Protein AF-A0AAU5QRF4-F1 (afdb_monomer_lite)

Structure (mmCIF, N/CA/C/O backbone):
data_AF-A0AAU5QRF4-F1
#
_entry.id   AF-A0AAU5QRF4-F1
#
loop_
_atom_site.group_PDB
_atom_site.id
_atom_site.type_symbol
_atom_site.label_atom_id
_atom_site.label_alt_id
_atom_site.label_comp_id
_atom_site.label_asym_id
_atom_site.label_entity_id
_atom_site.label_seq_id
_atom_site.pdbx_PDB_ins_code
_atom_site.Cartn_x
_atom_site.Cartn_y
_atom_site.Cartn_z
_atom_site.occupancy
_atom_site.B_iso_or_equiv
_atom_site.auth_seq_id
_atom_site.auth_comp_id
_atom_site.auth_asym_id
_atom_site.auth_atom_id
_atom_site.pdbx_PDB_model_num
ATOM 1 N N . MET A 1 1 ? 24.308 -2.074 7.135 1.00 37.94 1 MET A N 1
ATOM 2 C CA . MET A 1 1 ? 23.561 -3.147 7.826 1.00 37.94 1 MET A CA 1
ATOM 3 C C . MET A 1 1 ? 22.068 -2.827 8.021 1.00 37.94 1 MET A C 1
ATOM 5 O O . MET A 1 1 ? 21.315 -3.762 8.206 1.00 37.94 1 MET A O 1
ATOM 9 N N . ALA A 1 2 ? 21.597 -1.570 7.911 1.00 42.91 2 ALA A N 1
ATOM 10 C CA . ALA A 1 2 ? 20.158 -1.224 7.968 1.00 42.91 2 ALA A CA 1
ATOM 11 C C . ALA A 1 2 ? 19.365 -1.477 6.656 1.00 42.91 2 ALA A C 1
ATOM 13 O O . ALA A 1 2 ? 18.154 -1.292 6.613 1.00 42.91 2 ALA A O 1
ATOM 14 N N . THR A 1 3 ? 20.044 -1.874 5.575 1.00 51.44 3 THR A N 1
ATOM 15 C CA . THR A 1 3 ? 19.479 -2.001 4.216 1.00 51.44 3 THR A CA 1
ATOM 16 C C . THR A 1 3 ? 18.657 -3.282 4.000 1.00 51.44 3 THR A C 1
ATOM 18 O O . THR A 1 3 ? 17.866 -3.350 3.061 1.00 51.44 3 THR A O 1
ATOM 21 N N . ASP A 1 4 ? 18.828 -4.287 4.861 1.00 67.44 4 ASP A N 1
ATOM 22 C CA . ASP A 1 4 ? 18.294 -5.639 4.653 1.00 67.44 4 ASP A CA 1
ATOM 23 C C . ASP A 1 4 ? 16.777 -5.716 4.918 1.00 67.44 4 ASP A C 1
ATOM 25 O O . ASP A 1 4 ? 16.001 -6.113 4.051 1.00 67.44 4 ASP A O 1
ATOM 29 N N . HIS A 1 5 ? 16.320 -5.184 6.057 1.00 70.50 5 HIS A N 1
ATOM 30 C CA . HIS A 1 5 ? 14.905 -5.236 6.447 1.00 70.50 5 HIS A CA 1
ATOM 31 C C . HIS A 1 5 ? 13.993 -4.399 5.548 1.00 70.50 5 HIS A C 1
ATOM 33 O O . HIS A 1 5 ? 12.913 -4.851 5.178 1.00 70.50 5 HIS A O 1
ATOM 39 N N . LYS A 1 6 ? 14.432 -3.195 5.157 1.00 73.56 6 LYS A N 1
ATOM 40 C CA . LYS A 1 6 ? 13.670 -2.321 4.252 1.00 73.56 6 LYS A CA 1
ATOM 41 C C . LYS A 1 6 ? 13.461 -2.989 2.891 1.00 73.56 6 LYS A C 1
ATOM 43 O O . LYS A 1 6 ? 12.357 -2.972 2.354 1.00 73.56 6 LYS A O 1
ATOM 48 N N . SER A 1 7 ? 14.508 -3.627 2.369 1.00 78.81 7 SER A N 1
ATOM 49 C CA . SER A 1 7 ? 14.440 -4.369 1.109 1.00 78.81 7 SER A CA 1
ATOM 50 C C . SER A 1 7 ? 13.528 -5.588 1.230 1.00 78.81 7 SER A C 1
ATOM 52 O O . SER A 1 7 ? 12.748 -5.840 0.318 1.00 78.81 7 SER A O 1
ATOM 54 N N . GLN A 1 8 ? 13.549 -6.301 2.362 1.00 79.56 8 GLN A N 1
ATOM 55 C CA . GLN A 1 8 ? 12.590 -7.375 2.633 1.00 79.56 8 GLN A CA 1
ATOM 56 C C . GLN A 1 8 ? 11.145 -6.858 2.659 1.00 79.56 8 GLN A C 1
ATOM 58 O O . GLN A 1 8 ? 10.278 -7.452 2.033 1.00 79.56 8 GLN A O 1
ATOM 63 N N . ARG A 1 9 ? 10.876 -5.701 3.279 1.00 75.31 9 ARG A N 1
ATOM 64 C CA . ARG A 1 9 ? 9.522 -5.114 3.295 1.00 75.31 9 ARG A CA 1
ATOM 65 C C . ARG A 1 9 ? 9.028 -4.726 1.907 1.00 75.31 9 ARG A C 1
ATOM 67 O O . ARG A 1 9 ? 7.842 -4.843 1.619 1.00 75.31 9 ARG A O 1
ATOM 74 N N . PHE A 1 10 ? 9.925 -4.272 1.039 1.00 80.50 10 PHE A N 1
ATOM 75 C CA . PHE A 1 10 ? 9.587 -3.994 -0.354 1.00 80.50 10 PHE A CA 1
ATOM 76 C C . PHE A 1 10 ? 9.346 -5.260 -1.174 1.00 80.50 10 PHE A C 1
ATOM 78 O O . PHE A 1 10 ? 8.535 -5.218 -2.094 1.00 80.50 10 PHE A O 1
ATOM 85 N N . GLN A 1 11 ? 9.999 -6.375 -0.836 1.00 83.44 11 GLN A N 1
ATOM 86 C CA . GLN A 1 11 ? 9.682 -7.678 -1.423 1.00 83.44 11 GLN A CA 1
ATOM 87 C C . GLN A 1 11 ? 8.303 -8.162 -0.972 1.00 83.44 11 GLN A C 1
ATOM 89 O O . GLN A 1 11 ? 7.508 -8.538 -1.822 1.00 83.44 11 GLN A O 1
ATOM 94 N N . ASP A 1 12 ? 7.985 -8.050 0.320 1.00 76.69 12 ASP A N 1
ATOM 95 C CA . ASP A 1 12 ? 6.660 -8.399 0.846 1.00 76.69 12 ASP A CA 1
ATOM 96 C C . ASP A 1 12 ? 5.557 -7.559 0.164 1.00 76.69 12 ASP A C 1
ATOM 98 O O . ASP A 1 12 ? 4.513 -8.072 -0.225 1.00 76.69 12 ASP A O 1
ATOM 102 N N . LEU A 1 13 ? 5.809 -6.259 -0.047 1.00 76.12 13 LEU A N 1
ATOM 103 C CA . LEU A 1 13 ? 4.929 -5.369 -0.814 1.00 76.12 13 LEU A CA 1
ATOM 104 C C . LEU A 1 13 ? 4.811 -5.782 -2.292 1.00 76.12 13 LEU A C 1
ATOM 106 O O . LEU A 1 13 ? 3.760 -5.590 -2.896 1.00 76.12 13 LEU A O 1
ATOM 110 N N . PHE A 1 14 ? 5.880 -6.298 -2.896 1.00 82.62 14 PHE A N 1
ATOM 111 C CA . PHE A 1 14 ? 5.824 -6.800 -4.264 1.00 82.62 14 PHE A CA 1
ATOM 112 C C . PHE A 1 14 ? 4.938 -8.040 -4.353 1.00 82.62 14 PHE A C 1
ATOM 114 O O . PHE A 1 14 ? 4.060 -8.081 -5.205 1.00 82.62 14 PHE A O 1
ATOM 121 N N . ASP A 1 15 ? 5.134 -9.010 -3.457 1.00 81.06 15 ASP A N 1
ATOM 122 C CA . ASP A 1 15 ? 4.328 -10.236 -3.399 1.00 81.06 15 ASP A CA 1
ATOM 123 C C . ASP A 1 15 ? 2.846 -9.910 -3.189 1.00 81.06 15 ASP A C 1
ATOM 125 O O . ASP A 1 15 ? 1.971 -10.486 -3.830 1.00 81.06 15 ASP A O 1
ATOM 129 N N . ALA A 1 16 ? 2.575 -8.883 -2.384 1.00 72.94 16 ALA A N 1
ATOM 130 C CA . ALA A 1 16 ? 1.245 -8.333 -2.204 1.00 72.94 16 ALA A CA 1
ATOM 131 C C . ALA A 1 16 ? 0.624 -7.744 -3.489 1.00 72.94 16 ALA A C 1
ATOM 133 O O . ALA A 1 16 ? -0.591 -7.740 -3.663 1.00 72.94 16 ALA A O 1
ATOM 134 N N . LEU A 1 17 ? 1.435 -7.209 -4.398 1.00 75.56 17 LEU A N 1
ATOM 135 C CA . LEU A 1 17 ? 0.965 -6.660 -5.670 1.00 75.56 17 LEU A CA 1
ATOM 136 C C . LEU A 1 17 ? 0.987 -7.699 -6.801 1.00 75.56 17 LEU A C 1
ATOM 138 O O . LEU A 1 17 ? 0.373 -7.456 -7.832 1.00 75.56 17 LEU A O 1
ATOM 142 N N . ASP A 1 18 ? 1.630 -8.851 -6.626 1.00 81.56 18 ASP A N 1
ATOM 143 C CA . ASP A 1 18 ? 1.668 -9.959 -7.590 1.00 81.56 18 ASP A CA 1
ATOM 144 C C . ASP A 1 18 ? 0.896 -11.194 -7.072 1.00 81.56 18 ASP A C 1
ATOM 146 O O . ASP A 1 18 ? 1.471 -12.266 -6.860 1.00 81.56 18 ASP A O 1
ATOM 150 N N . PRO A 1 19 ? -0.431 -11.088 -6.855 1.00 71.44 19 PRO A N 1
ATOM 151 C CA . PRO A 1 19 ? -1.222 -12.212 -6.359 1.00 71.44 19 PRO A CA 1
ATOM 152 C C . PRO A 1 19 ? -1.309 -13.363 -7.373 1.00 71.44 19 PRO A C 1
ATOM 154 O O . PRO A 1 19 ? -1.539 -14.507 -6.980 1.00 71.44 19 PRO A O 1
ATOM 157 N N . ASP A 1 20 ? -1.133 -13.090 -8.672 1.00 78.19 20 ASP A N 1
ATOM 158 C CA . ASP A 1 20 ? -1.074 -14.118 -9.713 1.00 78.19 20 ASP A CA 1
ATOM 159 C C . ASP A 1 20 ? 0.291 -14.822 -9.807 1.00 78.19 20 ASP A C 1
ATOM 161 O O . ASP A 1 20 ? 0.408 -15.819 -10.526 1.00 78.19 20 ASP A O 1
ATOM 165 N N . ARG A 1 21 ? 1.281 -14.380 -9.015 1.00 82.38 21 ARG A N 1
ATOM 166 C CA . ARG A 1 21 ? 2.627 -14.959 -8.896 1.00 82.38 21 ARG A CA 1
ATOM 167 C C . ARG A 1 21 ? 3.325 -15.107 -10.243 1.00 82.38 21 ARG A C 1
ATOM 169 O O . ARG A 1 21 ? 3.977 -16.123 -10.506 1.00 82.38 21 ARG A O 1
ATOM 176 N N . ASN A 1 22 ? 3.166 -14.116 -11.112 1.00 84.81 22 ASN A N 1
ATOM 177 C CA . ASN A 1 22 ? 3.810 -14.111 -12.421 1.00 84.81 22 ASN A CA 1
ATOM 178 C C . ASN A 1 22 ? 5.212 -13.467 -12.398 1.00 84.81 22 ASN A C 1
ATOM 180 O O . ASN A 1 22 ? 5.827 -13.296 -13.453 1.00 84.81 22 ASN A O 1
ATOM 184 N N . ASP A 1 23 ? 5.713 -13.151 -11.199 1.00 87.69 23 ASP A N 1
ATOM 185 C CA . ASP A 1 23 ? 7.015 -12.554 -10.890 1.00 87.69 23 ASP A CA 1
ATOM 186 C C . ASP A 1 23 ? 7.189 -11.129 -11.442 1.00 87.69 23 ASP A C 1
ATOM 188 O O . ASP A 1 23 ? 8.291 -10.567 -11.458 1.00 87.69 23 ASP A O 1
ATOM 192 N N . VAL A 1 24 ? 6.094 -10.499 -11.882 1.00 89.31 24 VAL A N 1
ATOM 193 C CA . VAL A 1 24 ? 6.094 -9.132 -12.395 1.00 89.31 24 VAL A CA 1
ATOM 194 C C . VAL A 1 24 ? 4.920 -8.317 -11.863 1.00 89.31 24 VAL A C 1
ATOM 196 O O . VAL A 1 24 ? 3.759 -8.678 -11.987 1.00 89.31 24 VAL A O 1
ATOM 199 N N . VAL A 1 25 ? 5.203 -7.114 -11.368 1.00 86.50 25 VAL A N 1
ATOM 200 C CA . VAL A 1 25 ? 4.147 -6.136 -11.084 1.00 86.50 25 VAL A CA 1
ATOM 201 C C . VAL A 1 25 ? 3.964 -5.249 -12.306 1.00 86.50 25 VAL A C 1
ATOM 203 O O . VAL A 1 25 ? 4.933 -4.773 -12.905 1.00 86.50 25 VAL A O 1
ATOM 206 N N . GLY A 1 26 ? 2.716 -5.036 -12.706 1.00 85.75 26 GLY A N 1
ATOM 207 C CA . GLY A 1 26 ? 2.356 -4.228 -13.867 1.00 85.75 26 GLY A CA 1
ATOM 208 C C . GLY A 1 26 ? 0.945 -3.676 -13.761 1.00 85.75 26 GLY A C 1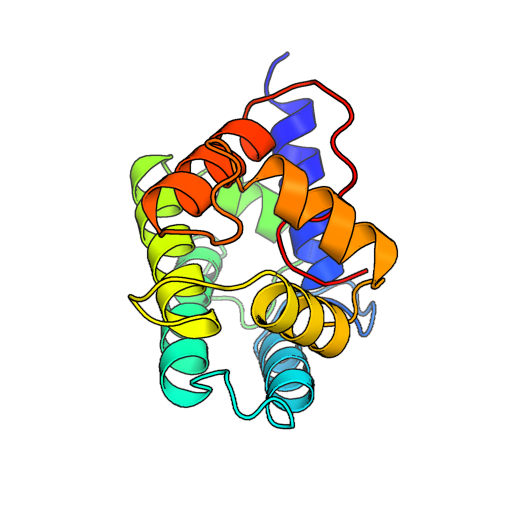
ATOM 209 O O . GLY A 1 26 ? 0.301 -3.765 -12.723 1.00 85.75 26 GLY A O 1
ATOM 210 N N . LYS A 1 27 ? 0.419 -3.113 -14.852 1.00 82.75 27 LYS A N 1
ATOM 211 C CA . LYS A 1 27 ? -0.971 -2.625 -14.876 1.00 82.75 27 LYS A CA 1
ATOM 212 C C . LYS A 1 27 ? -1.980 -3.713 -14.458 1.00 82.75 27 LYS A C 1
ATOM 214 O O . LYS A 1 27 ? -2.931 -3.409 -13.746 1.00 82.75 27 LYS A O 1
ATOM 219 N N . HIS A 1 28 ? -1.747 -4.961 -14.873 1.00 82.69 28 HIS A N 1
ATOM 220 C CA . HIS A 1 28 ? -2.636 -6.096 -14.602 1.00 82.69 28 HIS A CA 1
ATOM 221 C C . HIS A 1 28 ? -2.734 -6.423 -13.100 1.00 82.69 28 HIS A C 1
ATOM 223 O O . HIS A 1 28 ? -3.831 -6.678 -12.615 1.00 82.69 28 HIS A O 1
ATOM 229 N N . SER A 1 29 ? -1.625 -6.322 -12.360 1.00 82.44 29 SER A N 1
ATOM 230 C CA . SER A 1 29 ? -1.551 -6.453 -10.901 1.00 82.44 29 SER A CA 1
ATOM 231 C C . SER A 1 29 ? -2.523 -5.510 -10.201 1.00 82.44 29 SER A C 1
ATOM 233 O O . SER A 1 29 ? -3.278 -5.905 -9.313 1.00 82.44 29 SER A O 1
ATOM 235 N N . PHE A 1 30 ? -2.543 -4.249 -10.642 1.00 77.81 30 PHE A N 1
ATOM 236 C CA . PHE A 1 30 ? -3.431 -3.238 -10.078 1.00 77.81 30 PHE A CA 1
ATOM 237 C C . PHE A 1 30 ? -4.883 -3.466 -10.488 1.00 77.81 30 PHE A C 1
ATOM 239 O O . PHE A 1 30 ? -5.763 -3.333 -9.645 1.00 77.81 30 PHE A O 1
ATOM 246 N N . ASP A 1 31 ? -5.138 -3.839 -11.747 1.00 81.44 31 ASP A N 1
ATOM 247 C CA . ASP A 1 31 ? -6.489 -4.181 -12.209 1.00 81.44 31 ASP A CA 1
ATOM 248 C C . ASP A 1 31 ? -7.071 -5.348 -11.378 1.00 81.44 31 ASP A C 1
ATOM 250 O O . ASP A 1 31 ? -8.248 -5.318 -11.016 1.00 81.44 31 ASP A O 1
ATOM 254 N N . ASN A 1 32 ? -6.244 -6.330 -10.996 1.00 80.25 32 ASN A N 1
ATOM 255 C CA . ASN A 1 32 ? -6.642 -7.433 -10.119 1.00 80.25 32 ASN A CA 1
ATOM 256 C C . ASN A 1 32 ? -6.961 -6.950 -8.692 1.00 80.25 32 ASN A C 1
ATOM 258 O O . ASN A 1 32 ? -8.044 -7.223 -8.180 1.00 80.25 32 ASN A O 1
ATOM 262 N N . LEU A 1 33 ? -6.074 -6.161 -8.071 1.00 77.00 33 LEU A N 1
ATOM 263 C CA . LEU A 1 33 ? -6.322 -5.587 -6.740 1.00 77.00 33 LEU A CA 1
ATOM 264 C C . LEU A 1 33 ? -7.603 -4.739 -6.710 1.00 77.00 33 LEU A C 1
ATOM 266 O O . LEU A 1 33 ? -8.414 -4.874 -5.800 1.00 77.00 33 LEU A O 1
ATOM 270 N N . ILE A 1 34 ? -7.804 -3.893 -7.721 1.00 78.62 34 ILE A N 1
ATOM 271 C CA . ILE A 1 34 ? -9.009 -3.072 -7.855 1.00 78.62 34 ILE A CA 1
ATOM 272 C C . ILE A 1 34 ? -10.249 -3.953 -7.981 1.00 78.62 34 ILE A C 1
ATOM 274 O O . ILE A 1 34 ? -11.225 -3.690 -7.293 1.00 78.62 34 ILE A O 1
ATOM 278 N N . SER A 1 35 ? -10.206 -5.002 -8.805 1.00 82.31 35 SER A N 1
ATOM 279 C CA . SER A 1 35 ? -11.350 -5.906 -8.989 1.00 82.31 35 SER A CA 1
ATOM 280 C C . SER A 1 35 ? -11.753 -6.594 -7.683 1.00 82.31 35 SER A C 1
ATOM 282 O O . SER A 1 35 ? -12.935 -6.774 -7.427 1.00 82.31 35 SER A O 1
ATOM 284 N N . ARG A 1 36 ? -10.785 -6.933 -6.823 1.00 78.25 36 ARG A N 1
ATOM 285 C CA . ARG A 1 36 ? -11.050 -7.515 -5.496 1.00 78.25 36 ARG A CA 1
ATOM 286 C C . ARG A 1 36 ? -11.640 -6.511 -4.506 1.00 78.25 36 ARG A C 1
ATOM 288 O O . ARG A 1 36 ? -12.368 -6.895 -3.597 1.00 78.25 36 ARG A O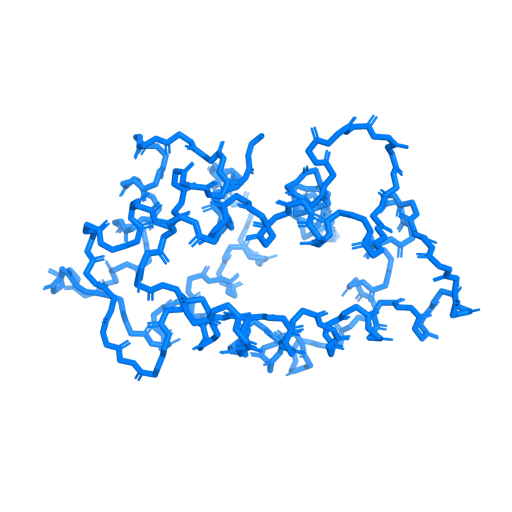 1
ATOM 295 N N . LEU A 1 37 ? -11.292 -5.237 -4.662 1.00 75.62 37 LEU A N 1
ATOM 296 C CA . LEU A 1 37 ? -11.781 -4.149 -3.820 1.00 75.62 37 LEU A CA 1
ATOM 297 C C . LEU A 1 37 ? -13.092 -3.542 -4.334 1.00 75.62 37 LEU A C 1
ATOM 299 O O . LEU A 1 37 ? -13.735 -2.826 -3.578 1.00 75.62 37 LEU A O 1
ATOM 303 N N . ASP A 1 38 ? -13.503 -3.823 -5.573 1.00 75.88 38 ASP A N 1
ATOM 304 C CA . ASP A 1 38 ? -14.724 -3.273 -6.186 1.00 75.88 38 ASP A CA 1
ATOM 305 C C . ASP A 1 38 ? -15.997 -3.707 -5.438 1.00 75.88 38 ASP A C 1
ATOM 307 O O . ASP A 1 38 ? -16.940 -2.930 -5.302 1.00 75.88 38 ASP A O 1
ATOM 311 N N . ASP A 1 39 ? -15.983 -4.903 -4.840 1.00 71.06 39 ASP A N 1
ATOM 312 C CA . ASP A 1 39 ? -17.048 -5.386 -3.951 1.00 71.06 39 ASP A CA 1
ATOM 313 C C . ASP A 1 39 ? -17.043 -4.705 -2.562 1.00 71.06 39 ASP A C 1
ATOM 315 O O . ASP A 1 39 ? -17.984 -4.860 -1.778 1.00 71.06 39 ASP A O 1
ATOM 319 N N . ASN A 1 40 ? -16.003 -3.934 -2.225 1.00 70.31 40 ASN A N 1
ATOM 320 C CA . ASN A 1 40 ? -15.885 -3.230 -0.951 1.00 70.31 40 ASN A CA 1
ATOM 321 C C . ASN A 1 40 ? -16.450 -1.801 -1.057 1.00 70.31 40 ASN A C 1
ATOM 323 O O . ASN A 1 40 ? -15.758 -0.853 -1.434 1.00 70.31 40 ASN A O 1
ATOM 327 N N . SER A 1 41 ? -17.710 -1.640 -0.640 1.00 63.69 41 SER A N 1
ATOM 328 C CA . SER A 1 41 ? -18.475 -0.383 -0.706 1.00 63.69 41 SER A CA 1
ATOM 329 C C . SER A 1 41 ? -17.849 0.817 0.016 1.00 63.69 41 SER A C 1
ATOM 331 O O . SER A 1 41 ? -18.209 1.957 -0.273 1.00 63.69 41 SER A O 1
ATOM 333 N N . ASP A 1 42 ? -16.934 0.584 0.956 1.00 69.25 42 ASP A N 1
ATOM 334 C CA . ASP A 1 42 ? -16.279 1.635 1.740 1.00 69.25 42 ASP A CA 1
ATOM 335 C C . ASP A 1 42 ? -15.004 2.184 1.079 1.00 69.25 42 ASP A C 1
ATOM 337 O O . ASP A 1 42 ? -14.423 3.165 1.565 1.00 69.25 42 ASP A O 1
ATOM 341 N N . THR A 1 43 ? -14.571 1.563 -0.023 1.00 70.44 43 THR A N 1
ATOM 342 C CA . THR A 1 43 ? -13.364 1.928 -0.767 1.00 70.44 43 THR A CA 1
ATOM 343 C C . THR A 1 43 ? -13.715 2.849 -1.931 1.00 70.44 43 THR A C 1
ATOM 345 O O . THR A 1 43 ? -14.526 2.524 -2.796 1.00 70.44 43 THR A O 1
ATOM 348 N N . ASN A 1 44 ? -13.064 4.011 -2.018 1.00 77.50 44 ASN A N 1
ATOM 349 C CA . ASN A 1 44 ? -13.227 4.885 -3.177 1.00 77.50 44 ASN A CA 1
ATOM 350 C C . ASN A 1 44 ? -12.318 4.418 -4.321 1.00 77.50 44 ASN A C 1
ATOM 352 O O . ASN A 1 44 ? -11.205 4.914 -4.504 1.00 77.50 44 ASN A O 1
ATOM 356 N N . ILE A 1 45 ? -12.824 3.477 -5.120 1.00 78.12 45 ILE A N 1
ATOM 357 C CA . ILE A 1 45 ? -12.088 2.843 -6.224 1.00 78.12 45 ILE A CA 1
ATOM 358 C C . ILE A 1 45 ? -11.499 3.858 -7.209 1.00 78.12 45 ILE A C 1
ATOM 360 O O . ILE A 1 45 ? -10.384 3.674 -7.694 1.00 78.12 45 ILE A O 1
ATOM 364 N N . ARG A 1 46 ? -12.195 4.971 -7.476 1.00 79.88 46 ARG A N 1
ATOM 365 C CA . AR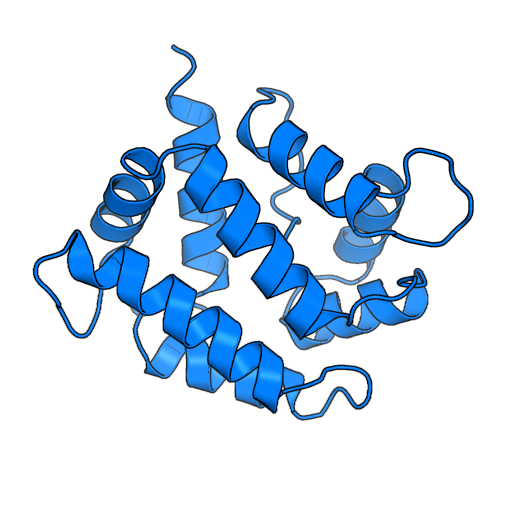G A 1 46 ? -11.719 5.997 -8.419 1.00 79.88 46 ARG A CA 1
ATOM 366 C C . ARG A 1 46 ? -10.493 6.733 -7.896 1.00 79.88 46 ARG A C 1
ATOM 368 O O . ARG A 1 46 ? -9.587 7.034 -8.672 1.00 79.88 46 ARG A O 1
ATOM 375 N N . ASP A 1 47 ? -10.472 7.066 -6.612 1.00 77.25 47 ASP A N 1
ATOM 376 C CA . ASP A 1 47 ? -9.315 7.730 -6.016 1.00 77.25 47 ASP A CA 1
ATOM 377 C C . ASP A 1 47 ? -8.182 6.736 -5.759 1.00 77.25 47 ASP A C 1
ATOM 379 O O . ASP A 1 47 ? -7.018 7.086 -5.966 1.00 77.25 47 ASP A O 1
ATOM 383 N N . LEU A 1 48 ? -8.511 5.481 -5.437 1.00 75.88 48 LEU A N 1
ATOM 384 C CA . LEU A 1 48 ? -7.549 4.385 -5.314 1.00 75.88 48 LEU A CA 1
ATOM 385 C C . LEU A 1 48 ? -6.814 4.133 -6.635 1.00 75.88 48 LEU A C 1
ATOM 387 O O . LEU A 1 48 ? -5.584 4.111 -6.672 1.00 75.88 48 LEU A O 1
ATOM 391 N N . GLN A 1 49 ? -7.551 4.072 -7.746 1.00 79.56 49 GLN A N 1
ATOM 392 C CA . GLN A 1 49 ? -6.998 3.992 -9.099 1.00 79.56 49 GLN A CA 1
ATOM 393 C C . GLN A 1 49 ? -6.020 5.131 -9.408 1.00 79.56 49 GLN A C 1
ATOM 395 O O . GLN A 1 49 ? -4.946 4.891 -9.964 1.00 79.56 49 GLN A O 1
ATOM 400 N N . LYS A 1 50 ? -6.361 6.377 -9.052 1.00 81.25 50 LYS A N 1
ATOM 401 C CA . LYS A 1 50 ? -5.474 7.531 -9.280 1.00 81.25 50 LYS A CA 1
ATOM 402 C C . LYS A 1 50 ? -4.200 7.432 -8.448 1.00 81.25 50 LYS A C 1
ATOM 404 O O . LYS A 1 50 ? -3.116 7.609 -9.000 1.00 81.25 50 LYS A O 1
ATOM 409 N N . ALA A 1 51 ? -4.324 7.139 -7.154 1.00 77.25 51 ALA A N 1
ATOM 410 C CA . ALA A 1 51 ? -3.181 7.024 -6.254 1.00 77.25 51 ALA A CA 1
ATOM 411 C C . ALA A 1 51 ? -2.224 5.914 -6.710 1.00 77.25 51 ALA A C 1
ATOM 413 O O . ALA A 1 51 ? -1.012 6.133 -6.783 1.00 77.25 51 ALA A O 1
ATOM 414 N N . PHE A 1 52 ? -2.762 4.759 -7.113 1.00 76.88 52 PHE A N 1
ATOM 415 C CA . PHE A 1 52 ? -1.956 3.675 -7.668 1.00 76.88 52 PHE A CA 1
ATOM 416 C C . PHE A 1 52 ? -1.298 4.042 -8.992 1.00 76.88 52 PHE A C 1
ATOM 418 O O . PHE A 1 52 ? -0.123 3.743 -9.178 1.00 76.88 52 PHE A O 1
ATOM 425 N N . HIS A 1 53 ? -1.992 4.726 -9.902 1.00 81.69 53 HIS A N 1
ATOM 426 C CA . HIS A 1 53 ? -1.388 5.156 -11.163 1.00 81.69 53 HIS A CA 1
ATOM 427 C C . HIS A 1 53 ? -0.220 6.130 -10.919 1.00 81.69 53 HIS A C 1
ATOM 429 O O . HIS A 1 53 ? 0.839 6.016 -11.537 1.00 81.69 53 HIS A O 1
ATOM 435 N N . GLU A 1 54 ? -0.353 7.065 -9.980 1.00 80.38 54 GLU A N 1
ATOM 436 C CA . GLU A 1 54 ? 0.741 7.967 -9.606 1.00 80.38 54 GLU A CA 1
ATOM 437 C C . GLU A 1 54 ? 1.933 7.229 -8.981 1.00 80.38 54 GLU A C 1
ATOM 439 O O . GLU A 1 54 ? 3.084 7.493 -9.350 1.00 80.38 54 GLU A O 1
ATOM 444 N N . PHE A 1 55 ? 1.661 6.277 -8.085 1.00 79.62 55 PHE A N 1
ATOM 445 C CA . PHE A 1 55 ? 2.675 5.394 -7.511 1.00 79.62 55 PHE A CA 1
ATOM 446 C C . PHE A 1 55 ? 3.392 4.591 -8.601 1.00 79.62 55 PHE A C 1
ATOM 448 O O . PHE A 1 55 ? 4.621 4.610 -8.690 1.00 79.62 55 PHE A O 1
ATOM 455 N N . TRP A 1 56 ? 2.630 3.965 -9.494 1.00 83.56 56 TRP A N 1
ATOM 456 C CA . TRP A 1 56 ? 3.160 3.153 -10.578 1.00 83.56 56 TRP A CA 1
ATOM 457 C C . TRP A 1 56 ? 4.045 3.961 -11.527 1.00 83.56 56 TRP A C 1
ATOM 459 O O . TRP A 1 56 ? 5.149 3.524 -11.846 1.00 83.56 56 TRP A O 1
ATOM 469 N N . ARG A 1 57 ? 3.653 5.189 -11.896 1.00 84.12 57 ARG A N 1
ATOM 470 C CA . ARG A 1 57 ? 4.519 6.081 -12.692 1.00 84.12 57 ARG A CA 1
ATOM 471 C C . ARG A 1 57 ? 5.855 6.360 -12.010 1.00 84.12 57 ARG A C 1
ATOM 473 O O . ARG A 1 57 ? 6.875 6.454 -12.690 1.00 84.12 57 ARG A O 1
ATOM 480 N N . THR A 1 58 ? 5.863 6.486 -10.684 1.00 82.44 58 THR A N 1
ATOM 481 C CA . THR A 1 58 ? 7.102 6.700 -9.922 1.00 82.44 58 THR A CA 1
ATOM 482 C C . THR A 1 58 ? 8.029 5.496 -10.072 1.00 82.44 58 THR A C 1
ATOM 484 O O . THR A 1 58 ? 9.196 5.665 -10.428 1.00 82.44 58 THR A O 1
ATOM 487 N N . VAL A 1 59 ? 7.500 4.282 -9.907 1.00 84.06 59 VAL A N 1
ATOM 488 C CA . VAL A 1 59 ? 8.250 3.031 -10.099 1.00 84.06 59 VAL A CA 1
ATOM 489 C C . VAL A 1 59 ? 8.721 2.867 -11.553 1.00 84.06 59 VAL A C 1
ATOM 491 O O . VAL A 1 59 ? 9.880 2.522 -11.794 1.00 84.06 59 VAL A O 1
ATOM 494 N N . GLN A 1 60 ? 7.866 3.170 -12.533 1.00 87.44 60 GLN A N 1
ATOM 495 C CA . GLN A 1 60 ? 8.177 3.066 -13.963 1.00 87.44 60 GLN A CA 1
ATOM 496 C C . GLN A 1 60 ? 9.271 4.035 -14.408 1.00 87.44 60 GLN A C 1
ATOM 498 O O . GLN A 1 60 ? 10.187 3.626 -15.124 1.00 87.44 60 GLN A O 1
ATOM 503 N N . SER A 1 61 ? 9.212 5.295 -13.968 1.00 86.12 61 SER A N 1
ATOM 504 C CA . SER A 1 61 ? 10.191 6.326 -14.347 1.00 86.12 61 SER A CA 1
ATOM 505 C C . SER A 1 61 ? 11.631 5.933 -14.004 1.00 86.12 61 SER A C 1
ATOM 507 O O . SER A 1 61 ? 12.564 6.277 -14.726 1.00 86.12 61 SER A O 1
ATOM 509 N N . ARG A 1 62 ? 11.804 5.129 -12.950 1.00 84.19 62 ARG A N 1
ATOM 510 C CA . ARG A 1 62 ? 13.094 4.618 -12.466 1.00 84.19 62 ARG A CA 1
ATOM 511 C C . ARG A 1 62 ? 13.550 3.352 -13.196 1.00 84.19 62 ARG A C 1
ATOM 513 O O . ARG A 1 62 ? 14.721 3.005 -13.149 1.00 84.19 62 ARG A O 1
ATOM 520 N N . ASN A 1 63 ? 12.638 2.696 -13.909 1.00 85.88 63 ASN A N 1
ATOM 521 C CA . ASN A 1 63 ? 12.855 1.445 -14.632 1.00 85.88 63 ASN A CA 1
ATOM 522 C C . ASN A 1 63 ? 12.804 1.621 -16.159 1.00 85.88 63 ASN A C 1
ATOM 524 O O . ASN A 1 63 ? 12.540 0.668 -16.892 1.00 85.88 63 ASN A O 1
ATOM 528 N N . GLY A 1 64 ? 13.034 2.839 -16.660 1.00 85.94 64 GLY A N 1
ATOM 529 C CA . GLY A 1 64 ? 13.006 3.130 -18.096 1.00 85.94 64 GLY A CA 1
ATOM 530 C C . GLY A 1 64 ? 11.608 3.036 -18.712 1.00 85.94 64 GLY A C 1
ATOM 531 O O . GLY A 1 64 ? 11.480 2.671 -19.876 1.00 85.94 64 GLY A O 1
ATOM 532 N N . ASN A 1 65 ? 10.563 3.336 -17.934 1.00 85.56 65 ASN A N 1
ATOM 533 C CA . ASN A 1 65 ? 9.155 3.308 -18.346 1.00 85.56 65 ASN A CA 1
ATOM 534 C C . ASN A 1 65 ? 8.673 1.942 -18.859 1.00 85.56 65 ASN A C 1
ATOM 536 O O . ASN A 1 65 ? 7.815 1.862 -19.738 1.00 85.56 65 ASN A O 1
ATOM 540 N N . ARG A 1 66 ? 9.221 0.852 -18.308 1.00 87.06 66 ARG A N 1
ATOM 541 C CA . ARG A 1 66 ? 8.785 -0.507 -18.648 1.00 87.06 66 ARG A CA 1
ATOM 542 C C . ARG A 1 66 ? 7.319 -0.742 -18.247 1.00 87.06 66 ARG A C 1
ATOM 544 O O . ARG A 1 66 ? 6.876 -0.232 -17.215 1.00 87.06 66 ARG A O 1
ATOM 551 N N . PRO A 1 67 ? 6.557 -1.523 -19.034 1.00 86.69 67 PRO A N 1
ATOM 552 C CA . PRO A 1 67 ? 5.155 -1.831 -18.735 1.00 86.69 67 PRO A CA 1
ATOM 553 C C . PRO A 1 67 ? 4.986 -2.744 -17.513 1.00 86.69 67 PRO A C 1
ATOM 555 O O . PRO A 1 67 ? 3.925 -2.734 -16.894 1.00 86.69 67 PRO A O 1
ATOM 558 N N . THR A 1 68 ? 6.028 -3.499 -17.166 1.00 91.38 68 THR A N 1
ATOM 559 C CA . THR A 1 68 ? 6.106 -4.376 -15.998 1.00 91.38 68 THR A CA 1
ATOM 560 C C . THR A 1 68 ? 7.485 -4.252 -15.350 1.00 91.38 68 THR A C 1
ATOM 562 O O . THR A 1 68 ? 8.464 -3.887 -16.014 1.00 91.38 68 THR A O 1
ATOM 565 N N . VAL A 1 69 ? 7.570 -4.539 -14.053 1.00 91.81 69 VAL A N 1
ATOM 566 C CA . VAL A 1 69 ? 8.827 -4.566 -13.295 1.00 91.81 69 VAL A CA 1
ATOM 567 C C . VAL A 1 69 ? 8.939 -5.875 -12.524 1.00 91.81 69 VAL A C 1
ATOM 569 O O . VAL A 1 69 ? 7.960 -6.344 -11.953 1.00 91.81 69 VAL A O 1
ATOM 572 N N . SER A 1 70 ? 10.136 -6.457 -12.510 1.00 92.56 70 SER A N 1
ATOM 573 C CA . SER A 1 70 ? 10.457 -7.608 -11.654 1.00 92.56 70 SER A CA 1
ATOM 574 C C . SER A 1 70 ? 10.571 -7.201 -10.183 1.00 92.56 70 SER A C 1
ATOM 576 O O . SER A 1 70 ? 10.741 -6.016 -9.869 1.00 92.56 70 SER A O 1
ATOM 578 N N . LYS A 1 71 ? 10.568 -8.186 -9.277 1.00 89.31 71 LYS A N 1
ATOM 579 C CA . LYS A 1 71 ? 10.747 -7.969 -7.832 1.00 89.31 71 LYS A CA 1
ATOM 580 C C . LYS A 1 71 ? 11.981 -7.126 -7.510 1.00 89.31 71 LYS A C 1
ATOM 582 O O . LYS A 1 71 ? 11.889 -6.148 -6.770 1.00 89.31 71 LYS A O 1
ATOM 587 N N . GLN A 1 72 ? 13.126 -7.441 -8.113 1.00 89.69 72 GLN A N 1
ATOM 588 C CA . GLN A 1 72 ? 14.361 -6.694 -7.867 1.00 89.69 72 GLN A CA 1
ATOM 589 C C . GLN A 1 72 ? 14.263 -5.240 -8.358 1.00 89.69 72 GLN A C 1
ATOM 591 O O . GLN A 1 72 ? 14.589 -4.313 -7.623 1.00 89.69 72 GLN A O 1
ATOM 596 N N . GLN A 1 73 ? 13.727 -5.026 -9.562 1.00 90.75 73 GLN A N 1
ATOM 597 C CA . GLN A 1 73 ? 13.514 -3.689 -10.132 1.00 90.75 73 GLN A CA 1
ATOM 598 C C . GLN A 1 73 ? 12.547 -2.830 -9.311 1.00 90.75 73 GLN A C 1
ATOM 600 O O . GLN A 1 73 ? 12.695 -1.607 -9.232 1.00 90.75 73 GLN A O 1
ATOM 605 N N . PHE A 1 74 ? 11.549 -3.466 -8.703 1.00 88.12 74 PHE A N 1
ATOM 606 C CA . PHE A 1 74 ? 10.616 -2.823 -7.792 1.00 88.12 74 PHE A CA 1
ATOM 607 C C . PHE A 1 74 ? 11.312 -2.380 -6.500 1.00 88.12 74 PHE A C 1
ATOM 609 O O . PHE A 1 74 ? 11.234 -1.209 -6.122 1.00 88.12 74 PHE A O 1
ATOM 616 N N . VAL A 1 75 ? 12.051 -3.293 -5.863 1.00 86.31 75 VAL A N 1
ATOM 617 C CA . VAL A 1 75 ? 12.817 -3.022 -4.637 1.00 86.31 75 VAL A CA 1
ATOM 618 C C . VAL A 1 75 ? 13.852 -1.920 -4.868 1.00 86.31 75 VAL A C 1
ATOM 620 O O . VAL A 1 75 ? 13.930 -0.989 -4.068 1.00 86.31 75 VAL A O 1
ATOM 623 N N . ASP A 1 76 ? 14.599 -1.969 -5.973 1.00 88.19 76 ASP A N 1
ATOM 624 C CA . ASP A 1 76 ? 15.598 -0.954 -6.326 1.00 88.19 76 ASP A CA 1
ATOM 625 C C . ASP A 1 76 ? 14.956 0.423 -6.549 1.00 88.19 76 ASP A C 1
ATOM 627 O O . ASP A 1 76 ? 15.444 1.435 -6.035 1.00 88.19 76 ASP A O 1
ATOM 631 N N . ALA A 1 77 ? 13.814 0.482 -7.244 1.00 86.50 77 ALA A N 1
ATOM 632 C CA . ALA A 1 77 ? 13.091 1.733 -7.465 1.00 86.50 77 ALA A CA 1
ATOM 633 C C . ALA A 1 77 ? 12.607 2.369 -6.153 1.00 86.50 77 ALA A C 1
ATOM 635 O O . ALA A 1 77 ? 12.752 3.585 -5.968 1.00 86.50 77 ALA A O 1
ATOM 636 N N . LEU A 1 78 ? 12.072 1.565 -5.231 1.00 81.94 78 LEU A N 1
ATOM 637 C CA . LEU A 1 78 ? 11.623 2.033 -3.918 1.00 81.94 78 LEU A CA 1
ATOM 638 C C . LEU A 1 78 ? 12.788 2.387 -2.990 1.00 81.94 78 LEU A C 1
ATOM 640 O O . LEU A 1 78 ? 12.713 3.381 -2.268 1.00 81.94 78 LEU A O 1
ATOM 644 N N . ASN A 1 79 ? 13.896 1.649 -3.038 1.00 81.75 79 ASN A N 1
ATOM 645 C CA . ASN A 1 79 ? 15.100 1.982 -2.278 1.00 81.75 79 ASN A CA 1
ATOM 646 C C . ASN A 1 79 ? 15.717 3.304 -2.730 1.00 81.75 79 ASN A C 1
ATOM 648 O O . ASN A 1 79 ? 16.157 4.089 -1.890 1.00 81.75 79 ASN A O 1
ATOM 652 N N . ALA A 1 80 ? 15.682 3.584 -4.031 1.00 82.69 80 ALA A N 1
ATOM 653 C CA . ALA A 1 80 ? 16.096 4.867 -4.574 1.00 82.69 80 ALA A CA 1
ATOM 654 C C . ALA A 1 80 ? 15.105 6.004 -4.247 1.00 82.69 80 ALA A C 1
ATOM 656 O O . ALA A 1 80 ? 15.382 7.161 -4.567 1.00 82.69 80 ALA A O 1
ATOM 657 N N . THR A 1 81 ? 13.898 5.714 -3.738 1.00 76.38 81 THR A N 1
ATOM 658 C CA . THR A 1 81 ? 12.867 6.733 -3.469 1.00 76.38 81 THR A CA 1
ATOM 659 C C . THR A 1 81 ? 13.170 7.402 -2.138 1.00 76.38 81 THR A C 1
ATOM 661 O O . THR A 1 81 ? 13.342 6.726 -1.120 1.00 76.38 81 THR A O 1
ATOM 664 N N . HIS A 1 82 ? 13.265 8.736 -2.126 1.00 73.31 82 HIS A N 1
ATOM 665 C CA . HIS A 1 82 ? 13.525 9.451 -0.883 1.00 73.31 82 HIS A CA 1
ATOM 666 C C . HIS A 1 82 ? 12.339 9.271 0.069 1.00 73.31 82 HIS A C 1
ATOM 668 O O . HIS A 1 82 ? 11.188 9.247 -0.363 1.00 73.31 82 HIS A O 1
ATOM 674 N N . LEU A 1 83 ? 12.609 9.203 1.376 1.00 64.06 83 LEU A N 1
ATOM 675 C CA . LEU A 1 83 ? 11.571 8.987 2.394 1.00 64.06 83 LEU A CA 1
ATOM 676 C C . LEU A 1 83 ? 10.400 9.967 2.255 1.00 64.06 83 LEU A C 1
ATOM 678 O O . LEU A 1 83 ? 9.260 9.536 2.246 1.00 64.06 83 LEU A O 1
ATOM 682 N N . LYS A 1 84 ? 10.674 11.249 1.978 1.00 67.75 84 LYS A N 1
ATOM 683 C CA . LYS A 1 84 ? 9.629 12.262 1.746 1.00 67.75 84 LYS A CA 1
ATOM 684 C C . LYS A 1 84 ? 8.707 11.951 0.560 1.00 67.75 84 LYS A C 1
ATOM 686 O O . LYS A 1 84 ? 7.523 12.265 0.611 1.00 67.75 84 LYS A O 1
ATOM 691 N N . GLU A 1 85 ? 9.235 11.380 -0.520 1.00 68.88 85 GLU A N 1
ATOM 692 C CA . GLU A 1 85 ? 8.421 10.968 -1.671 1.00 68.88 85 GLU A CA 1
ATOM 693 C C . GLU A 1 85 ? 7.582 9.739 -1.309 1.00 68.88 85 GLU A C 1
ATOM 695 O O . GLU A 1 85 ? 6.399 9.674 -1.633 1.00 68.88 85 GLU A O 1
ATOM 700 N N . PHE A 1 86 ? 8.170 8.800 -0.568 1.00 66.94 86 PHE A N 1
ATOM 701 C CA . PHE A 1 86 ? 7.477 7.617 -0.070 1.00 66.94 86 PHE A CA 1
ATOM 702 C C . PHE A 1 86 ? 6.357 7.971 0.931 1.00 66.94 86 PHE A C 1
ATOM 704 O O . PHE A 1 86 ? 5.265 7.408 0.877 1.00 66.94 86 PHE A O 1
ATOM 711 N N . ASP A 1 87 ? 6.580 8.961 1.792 1.00 66.31 87 ASP A N 1
ATOM 712 C CA . ASP A 1 87 ? 5.602 9.505 2.741 1.00 66.31 87 ASP A CA 1
ATOM 713 C C . ASP A 1 87 ? 4.394 10.132 2.031 1.00 66.31 87 ASP A C 1
ATOM 715 O O . ASP A 1 87 ? 3.243 9.970 2.444 1.00 66.31 87 ASP A O 1
ATOM 719 N N . LEU A 1 88 ? 4.642 10.829 0.920 1.00 68.50 88 LEU A N 1
ATOM 720 C CA . LEU A 1 88 ? 3.582 11.385 0.083 1.00 68.50 88 LEU A CA 1
ATOM 721 C C . LEU A 1 88 ? 2.793 10.285 -0.633 1.00 68.50 88 LEU A C 1
ATOM 723 O O . LEU A 1 88 ? 1.566 10.367 -0.695 1.00 68.50 88 LEU A O 1
ATOM 727 N N . LEU A 1 89 ? 3.478 9.266 -1.154 1.00 67.25 89 LEU A N 1
ATOM 728 C CA . LEU A 1 89 ? 2.853 8.139 -1.848 1.00 67.25 89 LEU A CA 1
ATOM 729 C C . LEU A 1 89 ? 1.993 7.303 -0.899 1.00 67.25 89 LEU A C 1
ATOM 731 O O . LEU A 1 89 ? 0.823 7.064 -1.182 1.00 67.25 89 LEU A O 1
ATOM 735 N N . SER A 1 90 ? 2.531 6.930 0.259 1.00 67.12 90 SER A N 1
ATOM 736 C CA . SER A 1 90 ? 1.801 6.172 1.277 1.00 67.12 90 SER A CA 1
ATOM 737 C C . SER A 1 90 ? 0.589 6.920 1.821 1.00 67.12 90 SER A C 1
ATOM 739 O O . SER A 1 90 ? -0.492 6.345 1.927 1.00 67.12 90 SER A O 1
ATOM 741 N N . GLY A 1 91 ? 0.729 8.220 2.093 1.00 67.00 91 GLY A N 1
ATOM 742 C CA . GLY A 1 91 ? -0.389 9.054 2.519 1.00 67.00 91 GLY A CA 1
ATOM 743 C C . GLY A 1 91 ? -1.493 9.165 1.463 1.00 67.00 91 GLY A C 1
ATOM 744 O O . GLY A 1 91 ? -2.661 9.266 1.832 1.00 67.00 91 GLY A O 1
ATOM 745 N N . ARG A 1 92 ? -1.148 9.134 0.167 1.00 68.06 92 ARG A N 1
ATOM 746 C CA . ARG A 1 92 ? -2.130 9.106 -0.930 1.00 68.06 92 ARG A CA 1
ATOM 747 C C . ARG A 1 92 ? -2.809 7.751 -1.049 1.00 68.06 92 ARG A C 1
ATOM 749 O O . ARG A 1 92 ? -4.029 7.727 -1.144 1.00 68.06 92 ARG A O 1
ATOM 756 N N . VAL A 1 93 ? -2.051 6.655 -0.993 1.00 66.81 93 VAL A N 1
ATOM 757 C CA . VAL A 1 93 ? -2.612 5.294 -1.013 1.00 66.81 93 VAL A CA 1
ATOM 758 C C . VAL A 1 93 ? -3.585 5.115 0.153 1.00 66.81 93 VAL A C 1
ATOM 760 O O . VAL A 1 93 ? -4.725 4.722 -0.074 1.00 66.81 93 VAL A O 1
ATOM 763 N N . PHE A 1 94 ? -3.212 5.527 1.367 1.00 67.31 94 PHE A N 1
ATOM 764 C CA . PHE A 1 94 ? -4.108 5.501 2.524 1.00 67.31 94 PHE A CA 1
ATOM 765 C C . PHE A 1 94 ? -5.370 6.342 2.313 1.00 67.31 94 PHE A C 1
ATOM 767 O O . PHE A 1 94 ? -6.480 5.836 2.456 1.00 67.31 94 PHE A O 1
ATOM 774 N N . ALA A 1 95 ? -5.210 7.609 1.916 1.00 68.31 95 ALA A N 1
ATOM 775 C CA . ALA A 1 95 ? -6.346 8.496 1.672 1.00 68.31 95 ALA A CA 1
ATOM 776 C C . ALA A 1 95 ? -7.280 7.959 0.580 1.00 68.31 95 ALA A C 1
ATOM 778 O O . ALA A 1 95 ? -8.479 8.212 0.601 1.00 68.31 95 ALA A O 1
ATOM 779 N N . SER A 1 96 ? -6.737 7.205 -0.371 1.00 67.56 96 SER A N 1
ATOM 780 C CA . SER A 1 96 ? -7.501 6.615 -1.459 1.00 67.56 96 SER A CA 1
ATOM 781 C C . SER A 1 96 ? -8.200 5.304 -1.083 1.00 67.56 96 SER A C 1
ATOM 783 O O . SER A 1 96 ? -9.321 5.066 -1.524 1.00 67.56 96 SER A O 1
ATOM 785 N N . ALA A 1 97 ? -7.578 4.494 -0.223 1.00 65.06 97 ALA A N 1
ATOM 786 C CA . ALA A 1 97 ? -8.139 3.247 0.285 1.00 65.06 97 ALA A CA 1
ATOM 787 C C . ALA A 1 97 ? -9.226 3.503 1.337 1.00 65.06 97 ALA A C 1
ATOM 789 O O . ALA A 1 97 ? -10.267 2.855 1.330 1.00 65.06 97 ALA A O 1
ATOM 790 N N . PHE A 1 98 ? -9.010 4.483 2.217 1.00 67.00 98 PHE A N 1
ATOM 791 C CA . PHE A 1 98 ? -9.846 4.671 3.401 1.00 67.00 98 PHE A CA 1
ATOM 792 C C . PHE A 1 98 ? -10.533 6.040 3.496 1.00 67.00 98 PHE A C 1
ATOM 794 O O . PHE A 1 98 ? -11.469 6.196 4.286 1.00 67.00 98 PHE A O 1
ATOM 801 N N . GLY A 1 99 ? -10.131 7.011 2.673 1.00 66.06 99 GLY A N 1
ATOM 802 C CA . GLY A 1 99 ? -10.581 8.402 2.756 1.00 66.06 99 GLY A CA 1
ATOM 803 C C . GLY A 1 99 ? -9.702 9.270 3.666 1.00 66.06 99 GLY A C 1
ATOM 804 O O . GLY A 1 99 ? -8.680 8.836 4.190 1.00 66.06 99 GLY A O 1
ATOM 805 N N . PHE A 1 100 ? -10.112 10.526 3.868 1.00 64.75 100 PHE A N 1
ATOM 806 C CA . PHE A 1 100 ? -9.444 11.472 4.781 1.00 64.75 100 PHE A CA 1
ATOM 807 C C . PHE A 1 100 ? -9.961 11.405 6.232 1.00 64.75 100 PHE A C 1
ATOM 809 O O . PHE A 1 100 ? -9.599 12.259 7.038 1.00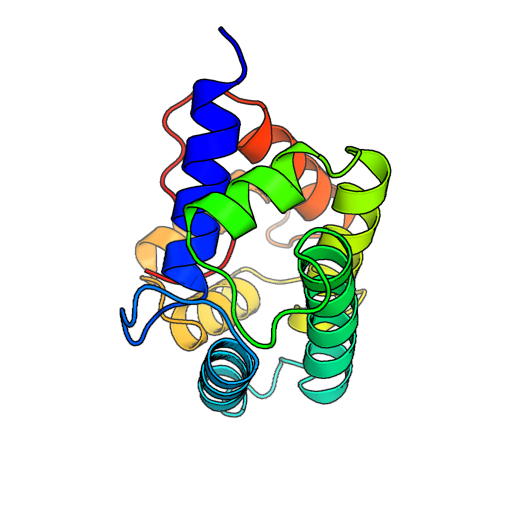 64.75 100 PHE A O 1
ATOM 816 N N . GLY A 1 101 ? -10.832 10.443 6.544 1.00 71.69 101 GLY A N 1
ATOM 817 C CA . GLY A 1 101 ? -11.464 10.297 7.855 1.00 71.69 101 GLY A CA 1
ATOM 818 C C . GLY A 1 101 ? -10.813 9.233 8.735 1.00 71.69 101 GLY A C 1
ATOM 819 O O . GLY A 1 101 ? -9.805 8.628 8.374 1.00 71.69 101 GLY A O 1
ATOM 820 N N . GLU A 1 102 ? -11.437 9.010 9.885 1.00 83.12 102 GLU A N 1
ATOM 821 C CA . GLU A 1 102 ? -11.137 7.908 10.796 1.00 83.12 102 GLU A CA 1
ATOM 822 C C . GLU A 1 102 ? -11.475 6.559 10.151 1.00 83.12 102 GLU A C 1
ATOM 824 O O . GLU A 1 102 ? -12.508 6.396 9.489 1.00 83.12 102 GLU A O 1
ATOM 829 N N . VAL A 1 103 ? -10.600 5.576 10.347 1.00 85.38 103 VAL A N 1
ATOM 830 C CA . VAL A 1 103 ? -10.793 4.207 9.865 1.00 85.38 103 VAL A CA 1
ATOM 831 C C . VAL A 1 103 ? -11.051 3.309 11.058 1.00 85.38 103 VAL A C 1
ATOM 833 O O . VAL A 1 103 ? -10.148 3.040 11.839 1.00 85.38 103 VAL A O 1
ATOM 836 N N . THR A 1 104 ? -12.279 2.823 11.205 1.00 89.25 104 THR A N 1
ATOM 837 C CA . THR A 1 104 ? -12.613 1.874 12.272 1.00 89.25 104 THR A CA 1
ATOM 838 C C . THR A 1 104 ? -11.950 0.518 12.036 1.00 89.25 104 THR A C 1
ATOM 840 O O . THR A 1 104 ? -11.644 0.144 10.898 1.00 89.25 104 THR A O 1
ATOM 843 N N . LYS A 1 105 ? -11.799 -0.271 13.107 1.00 88.44 105 LYS A N 1
ATOM 844 C CA . LYS A 1 105 ? -11.280 -1.645 13.023 1.00 88.44 105 LYS A CA 1
ATOM 845 C C . LYS A 1 105 ? -12.024 -2.506 12.001 1.00 88.44 105 LYS A C 1
ATOM 847 O O . LYS A 1 105 ? -11.381 -3.184 11.208 1.00 88.44 105 LYS A O 1
ATOM 852 N N . ASP A 1 106 ? -13.356 -2.466 11.990 1.00 88.19 106 ASP A N 1
ATOM 853 C CA . ASP A 1 106 ? -14.173 -3.231 11.035 1.00 88.19 106 ASP A CA 1
ATOM 854 C C . ASP A 1 106 ? -13.875 -2.823 9.583 1.00 88.19 106 ASP A C 1
ATOM 856 O O . ASP A 1 106 ? -13.600 -3.686 8.750 1.00 88.19 106 ASP A O 1
ATOM 860 N N . LYS A 1 107 ? -13.811 -1.515 9.298 1.00 84.88 107 LYS A N 1
ATOM 861 C CA . LYS A 1 107 ? -13.481 -1.013 7.959 1.00 84.88 107 LYS A CA 1
ATOM 862 C C . LYS A 1 107 ? -12.079 -1.440 7.522 1.00 84.88 107 LYS A C 1
ATOM 864 O O . LYS A 1 107 ? -11.899 -1.884 6.388 1.00 84.88 107 LYS A O 1
ATOM 869 N N . PHE A 1 108 ? -11.096 -1.339 8.417 1.00 85.06 108 PHE A N 1
ATOM 870 C CA . PHE A 1 108 ? -9.732 -1.783 8.138 1.00 85.06 108 PHE A CA 1
ATOM 871 C C . PHE A 1 108 ? -9.682 -3.282 7.831 1.00 85.06 108 PHE A C 1
ATOM 873 O O . PHE A 1 108 ? -9.103 -3.681 6.824 1.00 85.06 108 PHE A O 1
ATOM 880 N N . VAL A 1 109 ? -10.333 -4.106 8.656 1.00 86.69 109 VAL A N 1
ATOM 881 C CA . VAL A 1 109 ? -10.369 -5.563 8.488 1.00 86.69 109 VAL A CA 1
ATOM 882 C C . VAL A 1 109 ? -11.037 -5.956 7.171 1.00 86.69 109 VAL A C 1
ATOM 884 O O . VAL A 1 109 ? -10.471 -6.761 6.441 1.00 86.69 109 VAL A O 1
ATOM 887 N N . ARG A 1 110 ? -12.180 -5.356 6.811 1.00 83.88 110 ARG A N 1
ATOM 888 C CA . ARG A 1 110 ? -12.861 -5.632 5.531 1.00 83.88 110 ARG A CA 1
ATOM 889 C C . ARG A 1 110 ? -12.019 -5.262 4.320 1.00 83.88 110 ARG A C 1
ATOM 891 O O . ARG A 1 110 ? -12.010 -5.990 3.333 1.00 83.88 110 ARG A O 1
ATOM 898 N N . TYR A 1 111 ? -11.329 -4.123 4.372 1.00 80.25 111 TYR A N 1
ATOM 899 C CA . TYR A 1 111 ? -10.394 -3.744 3.314 1.00 80.25 111 TYR A CA 1
ATOM 900 C C . TYR A 1 111 ? -9.256 -4.763 3.208 1.00 80.25 111 TYR A C 1
ATOM 902 O O . TYR A 1 111 ? -8.947 -5.239 2.119 1.00 80.25 111 TYR A O 1
ATOM 910 N N . TYR A 1 112 ? -8.666 -5.126 4.348 1.00 79.12 112 TYR A N 1
ATOM 911 C CA . TYR A 1 112 ? -7.540 -6.049 4.425 1.00 79.12 112 TYR A CA 1
ATOM 912 C C . TYR A 1 112 ? -7.894 -7.436 3.876 1.00 79.12 112 TYR A C 1
ATOM 914 O O . TYR A 1 112 ? -7.124 -8.012 3.114 1.00 79.12 112 TYR A O 1
ATOM 922 N N . THR A 1 113 ? -9.070 -7.964 4.215 1.00 81.75 113 THR A N 1
ATOM 923 C CA . THR A 1 113 ? -9.527 -9.276 3.738 1.00 81.75 113 THR A CA 1
ATOM 924 C C . THR A 1 113 ? -9.941 -9.251 2.270 1.00 81.75 113 THR A C 1
ATOM 926 O O . THR A 1 113 ? -9.598 -10.172 1.530 1.00 81.75 113 THR A O 1
ATOM 929 N N . ALA A 1 114 ? -10.591 -8.179 1.804 1.00 78.38 114 ALA A N 1
ATOM 930 C CA . ALA A 1 114 ? -10.918 -8.001 0.386 1.00 78.38 114 ALA A CA 1
ATOM 931 C C . ALA A 1 114 ? -9.651 -7.923 -0.485 1.00 78.38 114 ALA A C 1
ATOM 933 O O . ALA A 1 114 ? -9.565 -8.566 -1.533 1.00 78.38 114 ALA A O 1
ATOM 934 N N . ALA A 1 115 ? -8.621 -7.220 -0.007 1.00 73.25 115 ALA A N 1
ATOM 935 C CA . ALA A 1 115 ? -7.312 -7.164 -0.652 1.00 73.25 115 ALA A CA 1
ATOM 936 C C . ALA A 1 115 ? -6.593 -8.531 -0.680 1.00 73.25 115 ALA A C 1
ATOM 938 O O . ALA A 1 115 ? -5.730 -8.748 -1.531 1.00 73.25 115 ALA A O 1
ATOM 939 N N . GLY A 1 116 ? -7.012 -9.489 0.155 1.00 73.44 116 GLY A N 1
ATOM 940 C CA . GLY A 1 116 ? -6.532 -10.871 0.155 1.00 73.44 116 GLY A CA 1
ATOM 941 C C . GLY A 1 116 ? -5.828 -11.342 1.403 1.00 73.44 116 GLY A C 1
ATOM 942 O O . GLY A 1 116 ? -5.336 -12.467 1.426 1.00 73.44 116 GLY A O 1
ATOM 943 N N . GLY A 1 117 ? -5.757 -10.497 2.415 1.00 73.44 117 GLY A N 1
ATOM 944 C CA . GLY A 1 117 ? -5.118 -10.820 3.665 1.00 73.44 117 GLY A CA 1
ATOM 945 C C . GLY A 1 117 ? -6.000 -11.637 4.603 1.00 73.44 117 GLY A C 1
ATOM 946 O O . GLY A 1 117 ? -7.221 -11.704 4.473 1.00 73.44 117 GLY A O 1
ATOM 947 N N . ASP A 1 118 ? -5.353 -12.243 5.591 1.00 81.56 118 ASP A N 1
ATOM 948 C CA . ASP A 1 118 ? -6.026 -12.953 6.674 1.00 81.56 118 ASP A CA 1
ATOM 949 C C . ASP A 1 118 ? -6.662 -11.983 7.687 1.00 81.56 118 ASP A C 1
ATOM 951 O O . ASP A 1 118 ? -6.099 -10.933 8.010 1.00 81.56 118 ASP A O 1
ATOM 955 N N . GLU A 1 119 ? -7.832 -12.347 8.218 1.00 84.69 119 GLU A N 1
ATOM 956 C CA . GLU A 1 119 ? -8.566 -11.521 9.179 1.00 84.69 119 GLU A CA 1
ATOM 957 C C . GLU A 1 119 ? -7.803 -11.346 10.500 1.00 84.69 119 GLU A C 1
ATOM 959 O O . GLU A 1 119 ? -7.735 -10.236 11.030 1.00 84.69 119 GLU A O 1
ATOM 964 N N . ALA A 1 120 ? -7.197 -12.408 11.040 1.00 83.44 120 ALA A N 1
ATOM 965 C CA . ALA A 1 120 ? -6.459 -12.322 12.299 1.00 83.44 120 ALA A CA 1
ATOM 966 C C . ALA A 1 120 ? -5.210 -11.442 12.140 1.00 83.44 120 ALA A C 1
ATOM 968 O O . ALA A 1 120 ? -4.911 -10.624 13.015 1.00 83.44 120 ALA A O 1
ATOM 969 N N . ALA A 1 121 ? -4.539 -11.539 10.991 1.00 78.81 121 ALA A N 1
ATOM 970 C CA . ALA A 1 121 ? -3.451 -10.639 10.628 1.00 78.81 121 ALA A CA 1
ATOM 971 C C . ALA A 1 121 ? -3.929 -9.176 10.536 1.00 78.81 121 ALA A C 1
ATOM 973 O O . ALA A 1 121 ? -3.296 -8.285 11.109 1.00 78.81 121 ALA A O 1
ATOM 974 N N . ALA A 1 122 ? -5.078 -8.923 9.900 1.00 82.19 122 ALA A N 1
ATOM 975 C CA . ALA A 1 122 ? -5.670 -7.588 9.814 1.00 82.19 122 ALA A CA 1
ATOM 976 C C . ALA A 1 122 ? -5.921 -6.977 11.201 1.00 82.19 122 ALA A C 1
ATOM 978 O O . ALA A 1 122 ? -5.601 -5.813 11.448 1.00 82.19 122 ALA A O 1
ATOM 979 N N . GLN A 1 123 ? -6.465 -7.769 12.127 1.00 87.44 123 GLN A N 1
ATOM 980 C CA . GLN A 1 123 ? -6.718 -7.325 13.495 1.00 87.44 123 GLN A CA 1
ATOM 981 C C . GLN A 1 123 ? -5.423 -7.019 14.256 1.00 87.44 123 GLN A C 1
ATOM 983 O O . GLN A 1 123 ? -5.363 -6.007 14.955 1.00 87.44 123 GLN A O 1
ATOM 988 N N . GLU A 1 124 ? -4.392 -7.857 14.109 1.00 83.75 124 GLU A N 1
ATOM 989 C CA . GLU A 1 124 ? -3.081 -7.628 14.724 1.00 83.75 124 GLU A CA 1
ATOM 990 C C . GLU A 1 124 ? -2.460 -6.317 14.233 1.00 83.75 124 GLU A C 1
ATOM 992 O O . GLU A 1 124 ? -1.920 -5.548 15.033 1.00 83.75 124 GLU A O 1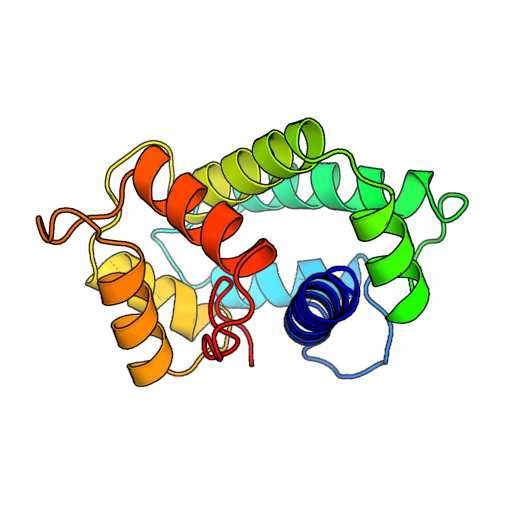
ATOM 997 N N . VAL A 1 125 ? -2.551 -6.032 12.932 1.00 79.19 125 VAL A N 1
ATOM 998 C CA . VAL A 1 125 ? -2.006 -4.785 12.395 1.00 79.19 125 VAL A CA 1
ATOM 999 C C . VAL A 1 125 ? -2.804 -3.576 12.802 1.00 79.19 125 VAL A C 1
ATOM 1001 O O . VAL A 1 125 ? -2.182 -2.584 13.170 1.00 79.19 125 VAL A O 1
ATOM 1004 N N . PHE A 1 126 ? -4.131 -3.657 12.825 1.00 84.56 126 PHE A N 1
ATOM 1005 C CA . PHE A 1 126 ? -4.937 -2.564 13.348 1.00 84.56 126 PHE A CA 1
ATOM 1006 C C . PHE A 1 126 ? -4.468 -2.167 14.753 1.00 84.56 126 PHE A C 1
ATOM 1008 O O . PHE A 1 126 ? -4.115 -1.018 14.977 1.00 84.56 126 PHE A O 1
ATOM 1015 N N . THR A 1 127 ? -4.337 -3.135 15.666 1.00 86.19 127 THR A N 1
ATOM 1016 C CA . THR A 1 127 ? -3.882 -2.891 17.046 1.00 86.19 127 THR A CA 1
ATOM 1017 C C . THR A 1 127 ? -2.452 -2.350 17.142 1.00 86.19 127 THR A C 1
ATOM 1019 O O . THR A 1 127 ? -2.103 -1.718 18.135 1.00 86.19 127 THR A O 1
ATOM 1022 N N . ARG A 1 128 ? -1.595 -2.607 16.148 1.00 81.25 128 ARG A N 1
ATOM 1023 C CA . ARG A 1 128 ? -0.242 -2.030 16.100 1.00 81.25 128 ARG A CA 1
ATOM 1024 C C . ARG A 1 128 ? -0.222 -0.605 15.560 1.00 81.25 128 ARG A C 1
ATOM 1026 O O . ARG A 1 128 ? 0.679 0.146 15.925 1.00 81.25 128 ARG A O 1
ATOM 1033 N N . LEU A 1 129 ? -1.133 -0.283 14.645 1.00 81.75 129 LEU A N 1
ATOM 1034 C CA . LEU A 1 129 ? -1.242 1.041 14.042 1.00 81.75 129 LEU A CA 1
ATOM 1035 C C . LEU A 1 129 ? -1.981 2.017 14.965 1.00 81.75 129 LEU A C 1
ATOM 1037 O O . LEU A 1 129 ? -1.568 3.168 15.026 1.00 81.75 129 LEU A O 1
ATOM 1041 N N . ASP A 1 130 ? -3.001 1.536 15.681 1.00 85.31 130 ASP A N 1
ATOM 1042 C CA . ASP A 1 130 ? -3.824 2.265 16.656 1.00 85.31 130 ASP A CA 1
ATOM 1043 C C . ASP A 1 130 ? -3.001 2.503 17.931 1.00 85.31 130 ASP A C 1
ATOM 1045 O O . ASP A 1 130 ? -2.928 1.673 18.848 1.00 85.31 130 ASP A O 1
ATOM 1049 N N . GLY A 1 131 ? -2.232 3.590 17.905 1.00 79.88 131 GLY A N 1
ATOM 1050 C CA . GLY A 1 131 ? -1.167 3.852 18.865 1.00 79.88 131 GLY A CA 1
ATOM 1051 C C . GLY A 1 131 ? -1.701 4.388 20.185 1.00 79.88 131 GLY A C 1
ATOM 1052 O O . GLY A 1 131 ? -1.125 4.102 21.242 1.00 79.88 131 GLY A O 1
ATOM 1053 N N . ASP A 1 132 ? -2.791 5.148 20.127 1.00 86.31 132 ASP A N 1
ATOM 1054 C CA . ASP A 1 132 ? -3.485 5.685 21.294 1.00 86.31 132 ASP A CA 1
ATOM 1055 C C . ASP A 1 132 ? -4.635 4.789 21.788 1.00 86.31 132 ASP A C 1
ATOM 1057 O O . ASP A 1 132 ? -5.076 4.955 22.930 1.00 86.31 132 ASP A O 1
ATOM 1061 N N . ARG A 1 133 ? -4.989 3.745 21.023 1.00 87.25 133 ARG A N 1
ATOM 1062 C CA . ARG A 1 133 ? -5.996 2.726 21.354 1.00 87.25 133 ARG A CA 1
ATOM 1063 C C . ARG A 1 133 ? -7.399 3.305 21.448 1.00 87.25 133 ARG A C 1
ATOM 1065 O O . ARG A 1 133 ? -8.200 2.835 22.267 1.00 87.25 133 ARG A O 1
ATOM 1072 N N . ASP A 1 134 ? -7.692 4.319 20.647 1.00 89.88 134 ASP A N 1
ATOM 1073 C CA . ASP A 1 134 ? -9.016 4.926 20.569 1.00 89.88 134 ASP A CA 1
ATOM 1074 C C . ASP A 1 134 ? -9.992 4.113 19.691 1.00 89.88 134 ASP A C 1
ATOM 1076 O O . ASP A 1 134 ? -11.206 4.339 19.721 1.00 89.88 134 ASP A O 1
ATOM 1080 N N . GLY A 1 135 ? -9.486 3.083 19.000 1.00 88.44 135 GLY A N 1
ATOM 1081 C CA . GLY A 1 135 ? -10.273 2.164 18.184 1.00 88.44 135 GLY A CA 1
ATOM 1082 C C . GLY A 1 135 ? -10.515 2.653 16.757 1.00 88.44 135 GLY A C 1
ATOM 1083 O O . GLY A 1 135 ? -11.283 2.013 16.020 1.00 88.44 135 GLY A O 1
ATOM 1084 N N . VAL A 1 136 ? -9.859 3.735 16.343 1.00 88.88 136 VAL A N 1
ATOM 1085 C CA . VAL A 1 136 ? -9.813 4.214 14.965 1.00 88.88 136 VAL A CA 1
ATOM 1086 C C . VAL A 1 136 ? -8.364 4.390 14.509 1.00 88.88 136 VAL A C 1
ATOM 1088 O O . VAL A 1 136 ? -7.435 4.381 15.294 1.00 88.88 136 VAL A O 1
ATOM 1091 N N . LEU A 1 137 ? -8.153 4.463 13.196 1.00 85.00 137 LEU A N 1
ATOM 1092 C CA . LEU A 1 137 ? -6.877 4.890 12.633 1.00 85.00 137 LEU A CA 1
ATOM 1093 C C . LEU A 1 137 ? -7.064 6.225 11.949 1.00 85.00 137 LEU A C 1
ATOM 1095 O O . LEU A 1 137 ? -7.899 6.361 11.046 1.00 85.00 137 LEU A O 1
ATOM 1099 N N . VAL A 1 138 ? -6.218 7.181 12.303 1.00 84.50 138 VAL A N 1
ATOM 1100 C CA . VAL A 1 138 ? -6.080 8.426 11.549 1.00 84.50 138 VAL A CA 1
ATOM 1101 C C . VAL A 1 138 ? -4.851 8.398 10.645 1.00 84.50 138 VAL A C 1
ATOM 1103 O O . VAL A 1 138 ? -3.919 7.605 10.796 1.00 84.50 138 VAL A O 1
ATOM 1106 N N . ARG A 1 139 ? -4.805 9.327 9.683 1.00 77.31 139 ARG A N 1
ATOM 1107 C CA . ARG A 1 139 ? -3.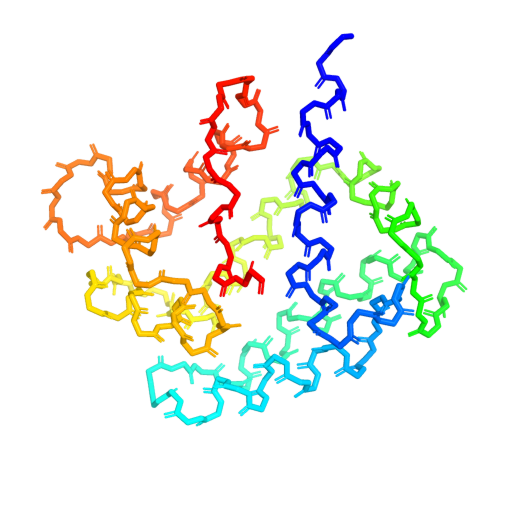688 9.451 8.728 1.00 77.31 139 ARG A CA 1
ATOM 1108 C C . ARG A 1 139 ? -2.318 9.504 9.412 1.00 77.31 139 ARG A C 1
ATOM 1110 O O . ARG A 1 139 ? -1.349 8.977 8.870 1.00 77.31 139 ARG A O 1
ATOM 1117 N N . GLN A 1 140 ? -2.222 10.177 10.560 1.00 78.44 140 GLN A N 1
ATOM 1118 C CA . GLN A 1 140 ? -0.965 10.318 11.294 1.00 78.44 140 GLN A CA 1
ATOM 1119 C C . GLN A 1 140 ? -0.489 8.988 11.886 1.00 78.44 140 GLN A C 1
ATOM 1121 O O . GLN A 1 140 ? 0.705 8.692 11.819 1.00 78.44 140 GLN A O 1
ATOM 1126 N N . GLU A 1 141 ? -1.400 8.190 12.430 1.00 80.50 141 GLU A N 1
ATOM 1127 C CA . GLU A 1 141 ? -1.098 6.881 13.005 1.00 80.50 141 GLU A CA 1
ATOM 1128 C C . GLU A 1 141 ? -0.701 5.882 11.932 1.00 80.50 141 GLU A C 1
ATOM 1130 O O . GLU A 1 141 ? 0.350 5.251 12.034 1.00 80.50 141 GLU A O 1
ATOM 1135 N N . PHE A 1 142 ? -1.456 5.833 10.832 1.00 75.81 142 PHE A N 1
ATOM 1136 C CA . PHE A 1 142 ? -1.103 4.992 9.695 1.00 75.81 142 PHE A CA 1
ATOM 1137 C C . PHE A 1 142 ? 0.280 5.341 9.138 1.00 75.81 142 PHE A C 1
ATOM 1139 O O . PHE A 1 142 ? 1.113 4.466 8.901 1.00 75.81 142 PHE A O 1
ATOM 1146 N N . HIS A 1 143 ? 0.552 6.636 8.963 1.00 74.81 143 HIS A N 1
ATOM 1147 C CA . HIS A 1 143 ? 1.849 7.115 8.505 1.00 74.81 143 HIS A CA 1
ATOM 1148 C C . HIS A 1 143 ? 2.973 6.728 9.474 1.00 74.81 143 HIS A C 1
ATOM 1150 O O . HIS A 1 143 ? 3.987 6.175 9.053 1.00 74.81 143 HIS A O 1
ATOM 1156 N N . SER A 1 144 ? 2.782 6.970 10.772 1.00 74.94 144 SER A N 1
ATOM 1157 C CA . SER A 1 144 ? 3.783 6.656 11.796 1.00 74.94 144 SER A CA 1
ATOM 1158 C C . SER A 1 144 ? 4.048 5.152 11.875 1.00 74.94 144 SER A C 1
ATOM 1160 O O . SER A 1 144 ? 5.203 4.730 11.947 1.00 74.94 144 SER A O 1
ATOM 1162 N N . GLY A 1 145 ? 2.998 4.337 11.786 1.00 73.88 145 GLY A N 1
ATOM 1163 C CA . GLY A 1 145 ? 3.088 2.884 11.761 1.00 73.88 145 GLY A CA 1
ATOM 1164 C C . GLY A 1 145 ? 3.808 2.350 10.525 1.00 73.88 145 GLY A C 1
ATOM 1165 O O . GLY A 1 145 ? 4.671 1.483 10.654 1.00 73.88 145 GLY A O 1
ATOM 1166 N N . LEU A 1 146 ? 3.544 2.909 9.342 1.00 69.94 146 LEU A N 1
ATOM 1167 C CA . LEU A 1 146 ? 4.238 2.530 8.110 1.00 69.94 146 LEU A CA 1
ATOM 1168 C C . LEU A 1 146 ? 5.720 2.930 8.129 1.00 69.94 146 LEU A C 1
ATOM 1170 O O . LEU A 1 146 ? 6.579 2.124 7.771 1.00 69.94 146 LEU A O 1
ATOM 1174 N N . VAL A 1 147 ? 6.041 4.150 8.568 1.00 70.38 147 VAL A N 1
ATOM 1175 C CA . VAL A 1 147 ? 7.434 4.607 8.707 1.00 70.38 147 VAL A CA 1
ATOM 1176 C C . VAL A 1 147 ? 8.185 3.729 9.707 1.00 70.38 147 VAL A C 1
ATOM 1178 O O . VAL A 1 147 ? 9.321 3.330 9.447 1.00 70.38 147 VAL A O 1
ATOM 1181 N N . ASN A 1 148 ? 7.548 3.381 10.827 1.00 69.38 148 ASN A N 1
ATOM 1182 C CA . ASN A 1 148 ? 8.115 2.462 11.806 1.00 69.38 148 ASN A CA 1
ATOM 1183 C C . ASN A 1 148 ? 8.317 1.063 11.202 1.00 69.38 148 ASN A C 1
ATOM 1185 O O . ASN A 1 148 ? 9.395 0.497 11.330 1.00 69.38 148 ASN A O 1
ATOM 1189 N N . TYR A 1 149 ? 7.338 0.528 10.471 1.00 67.00 149 TYR A N 1
ATOM 1190 C CA . TYR A 1 149 ? 7.438 -0.777 9.810 1.00 67.00 149 TYR A CA 1
ATOM 1191 C C . TYR A 1 149 ? 8.602 -0.864 8.812 1.00 67.00 149 TYR A C 1
ATOM 1193 O O . TYR A 1 149 ? 9.290 -1.883 8.744 1.00 67.00 149 TYR A O 1
ATOM 1201 N N . LEU A 1 150 ? 8.857 0.208 8.060 1.00 65.81 150 LEU A N 1
ATOM 1202 C CA . LEU A 1 150 ? 9.938 0.252 7.072 1.00 65.81 150 LEU A CA 1
ATOM 1203 C C . LEU A 1 150 ? 11.330 0.401 7.688 1.00 65.81 150 LEU A C 1
ATOM 1205 O O . LEU A 1 150 ? 12.315 0.011 7.060 1.00 65.81 150 LEU A O 1
ATOM 1209 N N . HIS A 1 151 ? 11.424 0.985 8.883 1.00 65.81 151 HIS A N 1
ATOM 1210 C CA . HIS A 1 151 ? 12.699 1.272 9.543 1.00 65.81 151 HIS A CA 1
ATOM 1211 C C . HIS A 1 151 ? 13.041 0.322 10.691 1.00 65.81 151 HIS A C 1
ATOM 1213 O O . HIS A 1 151 ? 14.206 0.245 11.080 1.00 65.81 151 HIS A O 1
ATOM 1219 N N . ASN A 1 152 ? 12.065 -0.390 11.247 1.00 60.78 152 ASN A N 1
ATOM 1220 C CA . ASN A 1 152 ? 12.282 -1.234 12.410 1.00 60.78 152 ASN A CA 1
ATOM 1221 C C . ASN A 1 152 ? 12.738 -2.648 12.007 1.00 60.78 152 ASN A C 1
ATOM 1223 O O . ASN A 1 152 ? 12.119 -3.315 11.179 1.00 60.78 152 ASN A O 1
ATOM 1227 N N . SER A 1 153 ? 13.817 -3.111 12.641 1.00 49.28 153 SER A N 1
ATOM 1228 C CA . SER A 1 153 ? 14.378 -4.465 12.521 1.00 49.28 153 SER A CA 1
ATOM 1229 C C . SER A 1 153 ? 13.578 -5.536 13.272 1.00 49.28 153 SER A C 1
ATOM 1231 O O . SER A 1 153 ? 13.907 -6.718 13.181 1.00 49.28 153 SER A O 1
ATOM 1233 N N . ALA A 1 154 ? 12.564 -5.150 14.053 1.00 45.47 154 ALA A N 1
ATOM 1234 C CA . ALA A 1 154 ? 11.709 -6.102 14.750 1.00 45.47 154 ALA A CA 1
ATOM 1235 C C . ALA A 1 154 ? 10.931 -6.979 13.744 1.00 45.47 154 ALA A C 1
ATOM 1237 O O . ALA A 1 154 ? 10.523 -6.478 12.688 1.00 45.47 154 ALA A O 1
ATOM 1238 N N . PRO A 1 155 ? 10.685 -8.268 14.053 1.00 40.09 155 PRO A N 1
ATOM 1239 C CA . PRO A 1 155 ? 9.888 -9.159 13.216 1.00 40.09 155 PRO A CA 1
ATOM 1240 C C . PRO A 1 155 ? 8.416 -8.727 13.259 1.00 40.09 155 PRO A C 1
ATOM 1242 O O . PRO A 1 155 ? 7.587 -9.318 13.938 1.00 40.09 155 PRO A O 1
ATOM 1245 N N . ALA A 1 156 ? 8.083 -7.640 12.569 1.00 43.03 156 ALA A N 1
ATOM 1246 C CA . ALA A 1 156 ? 6.704 -7.305 12.275 1.00 43.03 156 ALA A CA 1
ATOM 1247 C C . ALA A 1 156 ? 6.244 -8.246 11.161 1.00 43.03 156 ALA A C 1
ATOM 1249 O O . ALA A 1 156 ? 6.846 -8.275 10.085 1.00 43.03 156 ALA A O 1
ATOM 1250 N N . SER A 1 157 ? 5.219 -9.042 11.432 1.00 42.00 157 SER A N 1
ATOM 1251 C CA . SER A 1 157 ? 4.495 -9.815 10.428 1.00 42.00 157 SER A CA 1
ATOM 1252 C C . SER A 1 157 ? 4.214 -8.919 9.210 1.00 42.00 157 SER A C 1
ATOM 1254 O O . SER A 1 157 ? 3.829 -7.757 9.364 1.00 42.00 157 SER A O 1
ATOM 1256 N N . SER A 1 158 ? 4.471 -9.425 8.006 1.00 45.25 158 SER A N 1
ATOM 1257 C CA . SER A 1 158 ? 4.311 -8.743 6.714 1.00 45.25 158 SER A CA 1
ATOM 1258 C C . SER A 1 158 ? 2.852 -8.367 6.440 1.00 45.25 158 SER A C 1
ATOM 1260 O O . SER A 1 158 ? 2.118 -9.155 5.865 1.00 45.25 158 SER A O 1
ATOM 1262 N N . VAL A 1 159 ? 2.373 -7.236 6.973 1.00 49.00 159 VAL A N 1
ATOM 1263 C CA . VAL A 1 159 ? 0.916 -7.031 7.118 1.00 49.00 159 VAL A CA 1
ATOM 1264 C C . VAL A 1 159 ? 0.496 -5.552 6.951 1.00 49.00 159 VAL A C 1
ATOM 1266 O O . VAL A 1 159 ? -0.548 -5.147 7.425 1.00 49.00 159 VAL A O 1
ATOM 1269 N N . VAL A 1 160 ? 1.258 -4.664 6.297 1.00 47.69 160 VAL A N 1
ATOM 1270 C CA . VAL A 1 160 ? 0.815 -3.241 6.204 1.00 47.69 160 VAL A CA 1
ATOM 1271 C C . VAL A 1 160 ? -0.185 -2.981 5.063 1.00 47.69 160 VAL A C 1
ATOM 1273 O O . VAL A 1 160 ? -0.848 -1.948 5.061 1.00 47.69 160 VAL A O 1
ATOM 1276 N N . LEU A 1 161 ? -0.353 -3.909 4.110 1.00 47.25 161 LEU A N 1
ATOM 1277 C CA . LEU A 1 161 ? -1.140 -3.641 2.893 1.00 47.25 161 LEU A CA 1
ATOM 1278 C C . LEU A 1 161 ? -2.217 -4.658 2.517 1.00 47.25 161 LEU A C 1
ATOM 1280 O O . LEU A 1 161 ? -2.871 -4.457 1.498 1.00 47.25 161 LEU A O 1
ATOM 1284 N N . GLY A 1 162 ? -2.482 -5.681 3.328 1.00 43.44 162 GLY A N 1
ATOM 1285 C CA . GLY A 1 162 ? -3.682 -6.489 3.089 1.00 43.44 162 GLY A CA 1
ATOM 1286 C C . GLY A 1 162 ? -3.544 -7.577 2.051 1.00 43.44 162 GLY A C 1
ATOM 1287 O O . GLY A 1 162 ? -4.567 -8.079 1.618 1.00 43.44 162 GLY A O 1
ATOM 1288 N N . VAL A 1 163 ? -2.341 -7.963 1.636 1.00 40.72 163 VAL A N 1
ATOM 1289 C CA . VAL A 1 163 ? -2.211 -9.018 0.628 1.00 40.72 163 VAL A CA 1
ATOM 1290 C C . VAL A 1 163 ? -1.144 -10.016 1.053 1.00 40.72 163 VAL A C 1
ATOM 1292 O O . VAL A 1 163 ? -0.047 -9.626 1.457 1.00 40.72 163 VAL A O 1
ATOM 1295 N N . VAL A 1 164 ? -1.533 -11.289 1.021 1.00 34.62 164 VAL A N 1
ATOM 1296 C CA . VAL A 1 164 ? -0.735 -12.484 1.324 1.00 34.62 164 VAL A CA 1
ATOM 1297 C C . VAL A 1 164 ? -0.746 -13.378 0.089 1.00 34.62 164 VAL A C 1
ATOM 1299 O O . VAL A 1 164 ? -1.804 -13.417 -0.581 1.00 34.62 164 VAL A O 1
#

Secondary structure (DSSP, 8-state):
-THHHHHHHHHHHHHHH-TT--SEEEHHHHHHHHHHHHT-TTS-HHHHHHHHHHHHHHHHHHTTT-SEEEHHHHHHHHHTS-HHHHHHHHHHHHHHHH-SS-EEHHHHHHHHHHHT--HHHHHHHHHHH-SS-SSEE-HHHHHHHHHHHHH--S---S-SSS--

Foldseek 3Di:
DQLPQLLVLLLLVVCLLPVVPPQKHAPVSVVVLLVLCVVVPQAQSVLLVVLVVVVVVQLCVQVVNDRIDGSVSRSVSVVPDDVVNVLVSQLSNCCRGHNQDWAALVNQLVSLVSSPADSVLSNVLQVQLPPVPPRTHHSVSLSVSVVCSSRDPPPDPSRSHNGD

pLDDT: mean 75.65, std 12.39, range [34.62, 92.56]

Radius of gyration: 14.88 Å; chains: 1; bounding box: 42×27×40 Å

Sequence (164 aa):
MATDHKSQRFQDLFDALDPDRNDVVGKHSFDNLISRLDDNSDTNIRDLQKAFHEFWRTVQSRNGNRPTVSKQQFVDALNATHLKEFDLLSGRVFASAFGFGEVTKDKFVRYYTAAGGDEAAAQEVFTRLDGDRDGVLVRQEFHSGLVNYLHNSAPASSVVLGVV